Protein AF-V5GU98-F1 (afdb_monomer)

Structure (mmCIF, N/CA/C/O backbone):
data_AF-V5GU98-F1
#
_entry.id   AF-V5GU98-F1
#
loop_
_atom_site.group_PDB
_atom_site.id
_atom_site.type_symbol
_atom_site.label_atom_id
_atom_site.label_alt_id
_atom_site.label_comp_id
_atom_site.label_asym_id
_atom_site.label_entity_id
_atom_site.label_seq_id
_atom_site.pdbx_PDB_ins_code
_atom_site.Cartn_x
_atom_site.Cartn_y
_atom_site.Cartn_z
_atom_site.occupancy
_atom_site.B_iso_or_equiv
_atom_site.auth_seq_id
_atom_site.auth_comp_id
_atom_site.auth_asym_id
_atom_site.auth_atom_id
_atom_site.pdbx_PDB_model_num
ATOM 1 N N . GLU A 1 1 ? -1.724 4.888 19.152 1.00 61.56 1 GLU A N 1
ATOM 2 C CA . GLU A 1 1 ? -2.043 4.714 17.714 1.00 61.56 1 GLU A CA 1
ATOM 3 C C . GLU A 1 1 ? -1.779 5.980 16.894 1.00 61.56 1 GLU A C 1
ATOM 5 O O . GLU A 1 1 ? -0.982 5.923 15.969 1.00 61.56 1 GLU A O 1
ATOM 10 N N . LYS A 1 2 ? -2.363 7.137 17.252 1.00 77.00 2 LYS A N 1
ATOM 11 C CA . LYS A 1 2 ? -2.235 8.386 16.469 1.00 77.00 2 LYS A CA 1
ATOM 12 C C . LYS A 1 2 ? -0.794 8.886 16.265 1.00 77.00 2 LYS A C 1
ATOM 14 O O . LYS A 1 2 ? -0.472 9.337 15.174 1.00 77.00 2 LYS A O 1
ATOM 19 N N . GLU A 1 3 ? 0.075 8.767 17.268 1.00 82.31 3 GLU A N 1
ATOM 20 C CA . GLU A 1 3 ? 1.475 9.223 17.172 1.00 82.31 3 GLU A CA 1
ATOM 21 C C . GLU A 1 3 ? 2.311 8.402 16.181 1.00 82.31 3 GLU A C 1
ATOM 23 O O . GLU A 1 3 ? 3.110 8.960 15.433 1.00 82.31 3 GLU A O 1
ATOM 28 N N . ALA A 1 4 ? 2.093 7.084 16.121 1.00 83.38 4 ALA A N 1
ATOM 29 C CA . ALA A 1 4 ? 2.795 6.214 15.180 1.00 83.38 4 ALA A CA 1
ATOM 30 C C . ALA A 1 4 ? 2.391 6.521 13.731 1.00 83.38 4 ALA A C 1
ATOM 32 O O . ALA A 1 4 ? 3.256 6.626 12.866 1.00 83.38 4 ALA A O 1
ATOM 33 N N . LEU A 1 5 ? 1.092 6.734 13.481 1.00 85.62 5 LEU A N 1
ATOM 34 C CA . LEU A 1 5 ? 0.588 7.150 12.166 1.00 85.62 5 LEU A CA 1
ATOM 35 C C . LEU A 1 5 ? 1.208 8.488 11.735 1.00 85.62 5 LEU A C 1
ATOM 37 O O . LEU A 1 5 ? 1.728 8.589 10.629 1.00 85.62 5 LEU A O 1
ATOM 41 N N . ALA A 1 6 ? 1.240 9.478 12.635 1.00 87.12 6 ALA A N 1
ATOM 42 C CA . ALA A 1 6 ? 1.856 10.776 12.360 1.00 87.12 6 ALA A CA 1
ATOM 43 C C . ALA A 1 6 ? 3.363 10.659 12.060 1.00 87.12 6 ALA A C 1
ATOM 45 O O . ALA A 1 6 ? 3.887 11.370 11.202 1.00 87.12 6 ALA A O 1
ATOM 46 N N . CYS A 1 7 ? 4.064 9.740 12.732 1.00 89.38 7 CYS A N 1
ATOM 47 C CA . CYS A 1 7 ? 5.473 9.464 12.462 1.00 89.38 7 CYS A CA 1
ATOM 48 C C . CYS A 1 7 ? 5.681 8.882 11.055 1.00 89.38 7 CYS A C 1
ATOM 50 O O . CYS A 1 7 ? 6.553 9.355 10.325 1.00 89.38 7 CYS A O 1
ATOM 52 N N . PHE A 1 8 ? 4.849 7.921 10.635 1.00 89.19 8 PHE A N 1
ATOM 53 C CA . PHE A 1 8 ? 4.898 7.378 9.274 1.00 89.19 8 PHE A CA 1
ATOM 54 C C . PHE A 1 8 ? 4.599 8.442 8.215 1.00 89.19 8 PHE A C 1
ATOM 56 O O . PHE A 1 8 ? 5.346 8.558 7.245 1.00 89.19 8 PHE A O 1
ATOM 63 N N . GLU A 1 9 ? 3.558 9.253 8.411 1.00 88.06 9 GLU A N 1
ATOM 64 C CA . GLU A 1 9 ? 3.185 10.331 7.484 1.00 88.06 9 GLU A CA 1
ATOM 65 C C . GLU A 1 9 ? 4.306 11.369 7.332 1.00 88.06 9 GLU A C 1
ATOM 67 O O . GLU A 1 9 ? 4.651 11.768 6.214 1.00 88.06 9 GLU A O 1
ATOM 72 N N . LYS A 1 10 ? 4.940 11.755 8.446 1.00 88.69 10 LYS A N 1
ATOM 73 C CA . LYS A 1 10 ? 6.105 12.646 8.434 1.00 88.69 10 LYS A CA 1
ATOM 74 C C . LYS A 1 10 ? 7.303 11.998 7.739 1.00 88.69 10 LYS A C 1
ATOM 76 O O . LYS A 1 10 ? 7.964 12.654 6.938 1.00 88.69 10 LYS A O 1
ATOM 81 N N . GLY A 1 11 ? 7.559 10.719 8.013 1.00 86.19 11 GLY A N 1
ATOM 82 C CA . GLY A 1 11 ? 8.641 9.951 7.399 1.00 86.19 11 GLY A CA 1
ATOM 83 C C . GLY A 1 11 ? 8.502 9.881 5.880 1.00 86.19 11 GLY A C 1
ATOM 84 O O . GLY A 1 11 ? 9.425 10.263 5.166 1.00 86.19 11 GLY A O 1
ATOM 85 N N . ILE A 1 12 ? 7.325 9.496 5.383 1.00 85.81 12 ILE A N 1
ATOM 86 C CA . ILE A 1 12 ? 7.022 9.427 3.945 1.00 85.81 12 ILE A CA 1
ATOM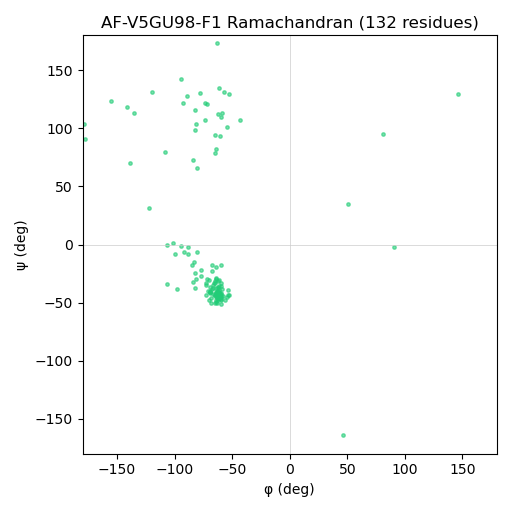 87 C C . ILE A 1 12 ? 7.191 10.798 3.284 1.00 85.81 12 ILE A C 1
ATOM 89 O O . ILE A 1 12 ? 7.803 10.894 2.223 1.00 85.81 12 ILE A O 1
ATOM 93 N N . SER A 1 13 ? 6.719 11.863 3.937 1.00 84.00 13 SER A N 1
ATOM 94 C CA . SER A 1 13 ? 6.863 13.229 3.419 1.00 84.00 13 SER A CA 1
ATOM 95 C C . SER A 1 13 ? 8.326 13.684 3.356 1.00 84.00 13 SER A C 1
ATOM 97 O O . SER A 1 13 ? 8.697 14.424 2.451 1.00 84.00 13 SER A O 1
ATOM 99 N N . SER A 1 14 ? 9.168 13.233 4.293 1.00 84.00 14 SER A N 1
ATOM 100 C CA . SER A 1 14 ? 10.581 13.630 4.379 1.00 84.00 14 SER A CA 1
ATOM 101 C C . SER A 1 14 ? 11.507 12.959 3.362 1.00 84.00 14 SER A C 1
ATOM 103 O O . SER A 1 14 ? 12.571 13.498 3.077 1.00 84.00 14 SER A O 1
ATOM 105 N N . ILE A 1 15 ? 11.113 11.806 2.813 1.00 78.81 15 ILE A N 1
ATOM 106 C CA . ILE A 1 15 ? 11.921 11.040 1.847 1.00 78.81 15 ILE A CA 1
ATOM 107 C C . ILE A 1 15 ? 11.472 11.235 0.393 1.00 78.81 15 ILE A C 1
ATOM 109 O O . ILE A 1 15 ? 12.044 10.638 -0.517 1.00 78.81 15 ILE A O 1
ATOM 113 N N . SER A 1 16 ? 10.459 12.072 0.157 1.00 68.38 16 SER A N 1
ATOM 114 C CA . SER A 1 16 ? 10.042 12.458 -1.192 1.00 68.38 16 SER A CA 1
ATOM 115 C C . SER A 1 16 ? 11.190 13.177 -1.921 1.00 68.38 16 SER A C 1
ATOM 117 O O . SER A 1 16 ? 11.833 14.042 -1.321 1.00 68.38 16 SER A O 1
ATOM 119 N N . PRO A 1 17 ? 11.482 12.849 -3.196 1.00 64.12 17 PRO A N 1
ATOM 120 C CA . PRO A 1 17 ? 10.697 12.006 -4.110 1.00 64.12 17 PRO A CA 1
ATOM 121 C C . PRO A 1 17 ? 11.061 10.509 -4.112 1.00 64.12 17 PRO A C 1
ATOM 123 O O . PRO A 1 17 ? 10.364 9.717 -4.747 1.00 64.12 17 PRO A O 1
ATOM 126 N N . ALA A 1 18 ? 12.115 10.094 -3.406 1.00 65.62 18 ALA A N 1
ATOM 127 C CA . ALA A 1 18 ? 12.543 8.697 -3.301 1.00 65.62 18 ALA A CA 1
ATOM 128 C C . ALA A 1 18 ? 11.690 7.939 -2.266 1.00 65.62 18 ALA A C 1
ATOM 130 O O . ALA A 1 18 ? 12.158 7.543 -1.196 1.00 65.62 18 ALA A O 1
ATOM 131 N N . HIS A 1 19 ? 10.400 7.772 -2.569 1.00 70.50 19 HIS A N 1
ATOM 132 C CA . HIS A 1 19 ? 9.463 7.066 -1.701 1.00 70.50 19 HIS A CA 1
ATOM 133 C C . HIS A 1 19 ? 9.938 5.621 -1.481 1.00 70.50 19 HIS A C 1
ATOM 135 O O . HIS A 1 19 ? 9.909 4.786 -2.382 1.00 70.50 19 HIS A O 1
ATOM 141 N N . GLY A 1 20 ? 10.386 5.318 -0.263 1.00 80.69 20 GLY A N 1
ATOM 142 C CA . GLY A 1 20 ? 10.922 4.007 0.085 1.00 80.69 20 GLY A CA 1
ATOM 143 C C . GLY A 1 20 ? 9.827 2.947 0.196 1.00 80.69 20 GLY A C 1
ATOM 144 O O . GLY A 1 20 ? 8.935 3.056 1.041 1.00 80.69 20 GLY A O 1
ATOM 145 N N . LEU A 1 21 ? 9.930 1.882 -0.605 1.00 86.12 21 LEU A N 1
ATOM 146 C CA . LEU A 1 21 ? 9.013 0.733 -0.573 1.00 86.12 21 LEU A CA 1
ATOM 147 C C . LEU A 1 21 ? 8.887 0.123 0.824 1.00 86.12 21 LEU A C 1
ATOM 149 O O . LEU A 1 21 ? 7.783 -0.175 1.272 1.00 86.12 21 LEU A O 1
ATOM 153 N N . GLU A 1 22 ? 10.006 -0.040 1.526 1.00 88.00 22 GLU A N 1
ATOM 154 C CA . GLU A 1 22 ? 10.016 -0.653 2.857 1.00 88.00 22 GLU A CA 1
ATOM 155 C C . GLU A 1 22 ? 9.287 0.211 3.897 1.00 88.00 22 GLU A C 1
ATOM 157 O O . GLU A 1 22 ? 8.524 -0.327 4.698 1.00 88.00 22 GLU A O 1
ATOM 162 N N . LEU A 1 23 ? 9.401 1.546 3.828 1.00 89.44 23 LEU A N 1
ATOM 163 C CA . LEU A 1 23 ? 8.657 2.435 4.727 1.00 89.44 23 LEU A CA 1
ATOM 164 C C . LEU A 1 23 ? 7.146 2.330 4.486 1.00 89.44 23 LEU A C 1
ATOM 166 O O . LEU A 1 23 ? 6.371 2.228 5.438 1.00 89.44 23 LEU A O 1
ATOM 170 N N . TRP A 1 24 ? 6.729 2.298 3.219 1.00 91.31 24 TRP A N 1
ATOM 171 C CA . TRP A 1 24 ? 5.328 2.096 2.850 1.00 91.31 24 TRP A CA 1
ATOM 172 C C . TRP A 1 24 ? 4.787 0.743 3.311 1.00 91.31 24 TRP A C 1
ATOM 174 O O . TRP A 1 24 ? 3.665 0.671 3.813 1.00 91.31 24 TRP A O 1
ATOM 184 N N . LEU A 1 25 ? 5.577 -0.325 3.183 1.00 91.38 25 LEU A N 1
ATOM 185 C CA . LEU A 1 25 ? 5.197 -1.652 3.662 1.00 91.38 25 LEU A CA 1
ATOM 186 C C . LEU A 1 25 ? 5.018 -1.673 5.179 1.00 91.38 25 LEU A C 1
ATOM 188 O O . LEU A 1 25 ? 3.997 -2.171 5.646 1.00 91.38 25 LEU A O 1
ATOM 192 N N . SER A 1 26 ? 5.955 -1.096 5.937 1.00 91.25 26 SER A N 1
ATOM 193 C CA . SER A 1 26 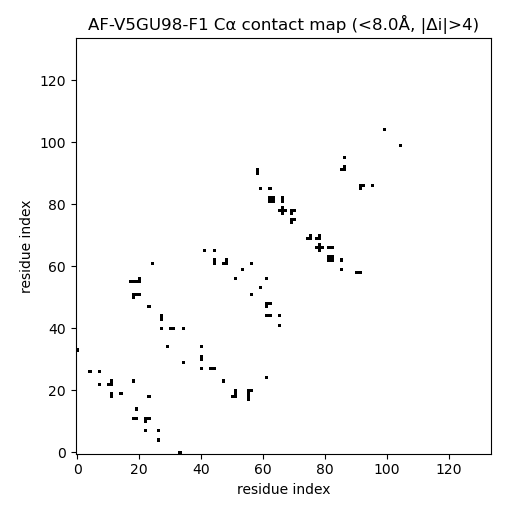? 5.834 -0.989 7.395 1.00 91.25 26 SER A CA 1
ATOM 194 C C . SER A 1 26 ? 4.624 -0.151 7.810 1.00 91.25 26 SER A C 1
ATOM 196 O O . SER A 1 26 ? 3.903 -0.534 8.732 1.00 91.25 26 SER A O 1
ATOM 198 N N . TYR A 1 27 ? 4.357 0.957 7.109 1.00 91.56 27 TYR A N 1
ATOM 199 C CA . TYR A 1 27 ? 3.199 1.798 7.399 1.00 91.56 27 TYR A CA 1
ATOM 200 C C . TYR A 1 27 ? 1.884 1.043 7.169 1.00 91.56 27 TYR A C 1
ATOM 202 O O . TYR A 1 27 ? 1.031 0.971 8.055 1.00 91.56 27 TYR A O 1
ATOM 210 N N . LEU A 1 28 ? 1.738 0.415 6.004 1.00 92.69 28 LEU A N 1
ATOM 211 C CA . LEU A 1 28 ? 0.547 -0.361 5.667 1.00 92.69 28 LEU A CA 1
ATOM 212 C C . LEU A 1 28 ? 0.391 -1.593 6.563 1.00 92.69 28 LEU A C 1
ATOM 214 O O . LEU A 1 28 ? -0.732 -1.975 6.872 1.00 92.69 28 LEU A O 1
ATOM 218 N N . GLU A 1 29 ? 1.482 -2.205 7.029 1.00 92.69 29 GLU A N 1
ATOM 219 C CA . GLU A 1 29 ? 1.423 -3.341 7.956 1.00 92.69 29 GLU A CA 1
ATOM 220 C C . GLU A 1 29 ? 0.931 -2.896 9.331 1.00 92.69 29 GLU A C 1
ATOM 222 O O . GLU A 1 29 ? 0.090 -3.567 9.936 1.00 92.69 29 GLU A O 1
ATOM 227 N N . TYR A 1 30 ? 1.401 -1.736 9.795 1.00 91.50 30 TYR A N 1
ATOM 228 C CA . TYR A 1 30 ? 0.899 -1.116 11.012 1.00 91.50 30 TYR A CA 1
ATOM 229 C C . TYR A 1 30 ? -0.599 -0.813 10.901 1.00 91.50 30 TYR A C 1
ATOM 231 O O . TYR A 1 30 ? -1.361 -1.184 11.794 1.00 91.50 30 TYR A O 1
ATOM 239 N N . VAL A 1 31 ? -1.034 -0.195 9.800 1.00 91.31 31 VAL A N 1
ATOM 240 C CA . VAL A 1 31 ? -2.447 0.141 9.567 1.00 91.31 31 VAL A CA 1
ATOM 241 C C . VAL A 1 31 ? -3.299 -1.121 9.470 1.00 91.31 31 VAL A C 1
ATOM 243 O O . VAL A 1 31 ? -4.292 -1.220 10.176 1.00 91.31 31 VAL A O 1
ATOM 246 N N . HIS A 1 32 ? -2.887 -2.121 8.692 1.00 90.31 32 HIS A N 1
ATOM 247 C CA . HIS A 1 32 ? -3.631 -3.374 8.526 1.00 90.31 32 HIS A CA 1
ATOM 248 C C . HIS A 1 32 ? -3.828 -4.141 9.846 1.00 90.31 32 HIS A C 1
ATOM 250 O O . HIS A 1 32 ? -4.829 -4.831 10.026 1.00 90.31 32 HIS A O 1
ATOM 256 N N . ARG A 1 33 ? -2.865 -4.054 10.775 1.00 89.88 33 ARG A N 1
ATOM 257 C CA . ARG A 1 33 ? -2.943 -4.730 12.081 1.00 89.88 33 ARG A CA 1
ATOM 258 C C . ARG A 1 33 ? -3.760 -3.966 13.116 1.00 89.88 33 ARG A C 1
ATOM 260 O O . ARG A 1 33 ? -4.417 -4.600 13.938 1.00 89.88 33 ARG A O 1
ATOM 267 N N . ASN A 1 34 ? -3.668 -2.638 13.117 1.00 87.75 34 ASN A N 1
ATOM 268 C CA . ASN A 1 34 ? -4.181 -1.813 14.212 1.00 87.75 34 ASN A CA 1
ATOM 269 C C . ASN A 1 34 ? -5.463 -1.057 13.843 1.00 87.75 34 ASN A C 1
ATOM 271 O O . ASN A 1 34 ? -6.353 -0.922 14.680 1.00 87.75 34 ASN A O 1
ATOM 275 N N . CYS A 1 35 ? -5.606 -0.625 12.590 1.00 83.75 35 CYS A N 1
ATOM 276 C CA . CYS A 1 35 ? -6.791 0.080 12.124 1.00 83.75 35 CYS A CA 1
ATOM 277 C C . CYS A 1 35 ? -7.835 -0.920 11.607 1.00 83.75 35 CYS A C 1
ATOM 279 O O . CYS A 1 35 ? -7.565 -1.732 10.728 1.00 83.75 35 CYS A O 1
ATOM 281 N N . LYS A 1 36 ? -9.069 -0.824 12.113 1.00 83.06 36 LYS A N 1
ATOM 282 C CA . LYS A 1 36 ? -10.217 -1.610 11.615 1.00 83.06 36 LYS A CA 1
ATOM 283 C C . LYS A 1 36 ? -10.963 -0.934 10.459 1.00 83.06 36 LYS A C 1
ATOM 285 O O . LYS A 1 36 ? -11.939 -1.481 9.953 1.00 83.06 36 LYS A O 1
ATOM 290 N N . ASP A 1 37 ? -10.528 0.261 10.072 1.00 88.44 37 ASP A N 1
ATOM 291 C CA . ASP A 1 37 ? -11.133 1.043 8.999 1.00 88.44 37 ASP A CA 1
ATOM 292 C C . ASP A 1 37 ? -10.610 0.574 7.635 1.00 88.44 37 ASP A C 1
ATOM 294 O O . ASP A 1 37 ? -9.524 0.948 7.183 1.00 88.44 37 ASP A O 1
ATOM 298 N N . VAL A 1 38 ? -11.420 -0.269 6.998 1.00 88.25 38 VAL A N 1
ATOM 299 C CA . VAL A 1 38 ? -11.163 -0.866 5.684 1.00 88.25 38 VAL A CA 1
ATOM 300 C C . VAL A 1 38 ? -11.036 0.204 4.598 1.00 88.25 38 VAL A C 1
ATOM 302 O O . VAL A 1 38 ? -10.148 0.109 3.752 1.00 88.25 38 VAL A O 1
ATOM 305 N N . GLU A 1 39 ? -11.878 1.241 4.629 1.00 88.69 39 GLU A N 1
ATOM 306 C CA . GLU A 1 39 ? -11.862 2.289 3.606 1.00 88.69 39 GLU A CA 1
ATOM 307 C C . GLU A 1 39 ? -10.597 3.137 3.698 1.00 88.69 39 GLU A C 1
ATOM 309 O O . GLU A 1 39 ? -9.993 3.485 2.679 1.00 88.69 39 GLU A O 1
ATOM 314 N N . LYS A 1 40 ? -10.173 3.463 4.923 1.00 88.88 40 LYS A N 1
ATOM 315 C CA . LYS A 1 40 ? -8.925 4.193 5.151 1.00 88.88 40 LYS A CA 1
ATOM 316 C C . LYS A 1 40 ? -7.715 3.391 4.675 1.00 88.88 40 LYS A C 1
ATOM 318 O O . LYS A 1 40 ? -6.818 3.954 4.048 1.00 88.88 40 LYS A O 1
ATOM 323 N N . GLU A 1 41 ? -7.699 2.089 4.936 1.00 90.31 41 GLU A N 1
ATOM 324 C CA . GLU A 1 41 ? -6.636 1.195 4.480 1.00 90.31 41 GLU A CA 1
ATOM 325 C C . GLU A 1 41 ? -6.570 1.123 2.946 1.00 90.31 41 GLU A C 1
ATOM 327 O O . GLU A 1 41 ? -5.492 1.260 2.367 1.00 90.31 41 GLU A O 1
ATOM 332 N N . ASP A 1 42 ? -7.711 0.986 2.266 1.00 90.69 42 ASP A N 1
ATOM 333 C CA . ASP A 1 42 ? -7.756 0.923 0.800 1.00 90.69 42 ASP A CA 1
ATOM 334 C C . ASP A 1 42 ? -7.330 2.246 0.137 1.00 90.69 42 ASP A C 1
ATOM 336 O O . ASP A 1 42 ? -6.647 2.242 -0.898 1.00 90.69 42 ASP A O 1
ATOM 340 N N . LYS A 1 43 ? -7.657 3.389 0.755 1.00 91.81 43 LYS A N 1
ATOM 341 C CA . LYS A 1 43 ? -7.153 4.707 0.331 1.00 91.81 43 LYS A CA 1
ATOM 342 C C . LYS A 1 43 ? -5.634 4.797 0.469 1.00 91.81 43 LYS A C 1
ATOM 344 O O . LYS A 1 43 ? -4.972 5.244 -0.467 1.00 91.81 43 LYS A O 1
ATOM 349 N N . LEU A 1 44 ? -5.077 4.323 1.583 1.00 91.94 44 LEU A N 1
ATOM 350 C CA . LEU A 1 44 ? -3.629 4.304 1.806 1.00 91.94 44 LEU A CA 1
ATOM 351 C C . LEU A 1 44 ? -2.898 3.398 0.810 1.00 91.94 44 LEU A C 1
ATOM 353 O O . LEU A 1 44 ? -1.863 3.795 0.279 1.00 91.94 44 LEU A O 1
ATOM 357 N N . PHE A 1 45 ? -3.446 2.222 0.490 1.00 92.19 45 PHE A N 1
ATOM 358 C CA . PHE A 1 45 ? -2.890 1.369 -0.567 1.00 92.19 45 PHE A CA 1
ATOM 359 C C . PHE A 1 45 ? -2.881 2.075 -1.921 1.00 92.19 45 PHE A C 1
ATOM 361 O O . PHE A 1 45 ? -1.880 2.028 -2.637 1.00 92.19 45 PHE A O 1
ATOM 368 N N . SER A 1 46 ? -3.979 2.751 -2.262 1.00 90.38 46 SER A N 1
ATOM 369 C CA . SER A 1 46 ? -4.089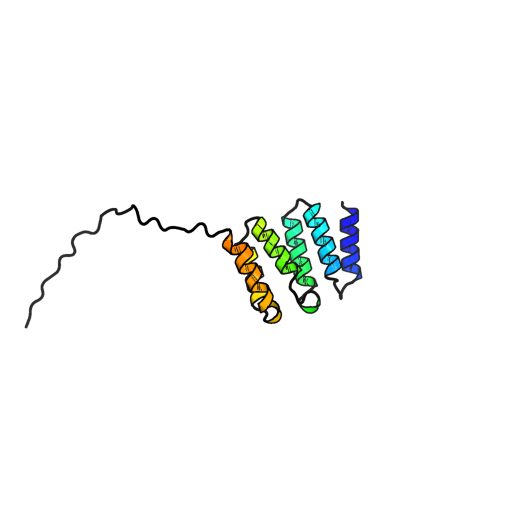 3.497 -3.518 1.00 90.38 46 SER A CA 1
ATOM 370 C C . SER A 1 46 ? -3.052 4.621 -3.595 1.00 90.38 46 SER A C 1
ATOM 372 O O . SER A 1 46 ? -2.387 4.767 -4.620 1.00 90.38 46 SER A O 1
ATOM 374 N N . GLN A 1 47 ? -2.855 5.353 -2.495 1.00 90.56 47 GLN A N 1
ATOM 375 C CA . GLN A 1 47 ? -1.834 6.393 -2.381 1.00 90.56 47 GLN A CA 1
ATOM 376 C C . GLN A 1 47 ? -0.416 5.825 -2.532 1.00 90.56 47 GLN A C 1
ATOM 378 O O . GLN A 1 47 ? 0.371 6.353 -3.315 1.00 90.56 47 GLN A O 1
ATOM 383 N N . ALA A 1 48 ? -0.094 4.734 -1.833 1.00 90.00 48 ALA A N 1
ATOM 384 C CA . ALA A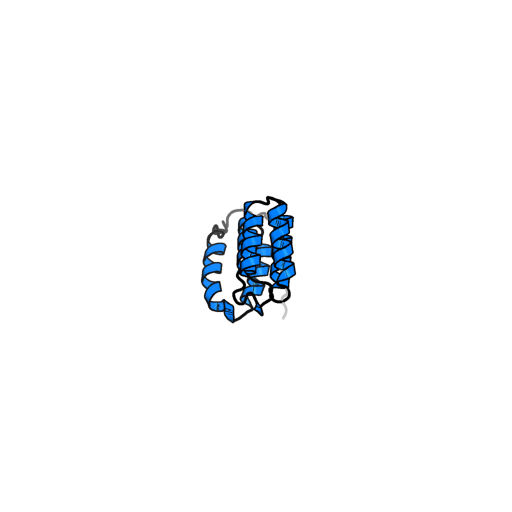 1 48 ? 1.229 4.114 -1.891 1.00 90.00 48 ALA A CA 1
ATOM 385 C C . ALA A 1 48 ? 1.571 3.643 -3.313 1.00 90.00 48 ALA A C 1
ATOM 387 O O . ALA A 1 48 ? 2.649 3.926 -3.831 1.00 90.00 48 ALA A O 1
ATOM 388 N N . ILE A 1 49 ? 0.626 2.967 -3.975 1.00 88.31 49 ILE A N 1
ATOM 389 C CA . ILE A 1 49 ? 0.802 2.469 -5.346 1.00 88.31 49 ILE A CA 1
ATOM 390 C C . ILE A 1 49 ? 1.018 3.625 -6.331 1.00 88.31 49 ILE A C 1
ATOM 392 O O . ILE A 1 49 ? 1.813 3.484 -7.259 1.00 88.31 49 ILE A O 1
ATOM 396 N N . GLN A 1 50 ? 0.335 4.756 -6.136 1.00 86.69 50 GLN A N 1
ATOM 397 C CA . GLN A 1 50 ? 0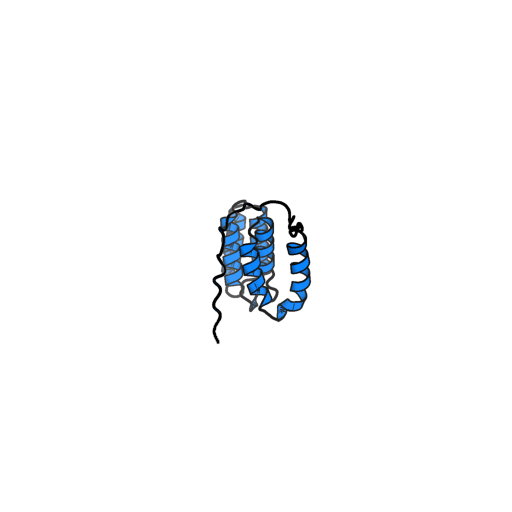.509 5.935 -6.980 1.00 86.69 50 GLN A CA 1
ATOM 398 C C . GLN A 1 50 ? 1.879 6.602 -6.781 1.00 86.69 50 GLN A C 1
ATOM 400 O O . GLN A 1 50 ? 2.442 7.088 -7.750 1.00 86.69 50 GLN A O 1
ATOM 405 N N . GLN A 1 51 ? 2.414 6.624 -5.557 1.00 85.75 51 GLN A N 1
ATOM 406 C CA . GLN A 1 51 ? 3.668 7.327 -5.248 1.00 85.75 51 GLN A CA 1
ATOM 407 C C . GLN A 1 51 ? 4.942 6.528 -5.548 1.00 85.75 51 GLN A C 1
ATOM 409 O O . GLN A 1 51 ? 5.968 7.121 -5.864 1.00 85.75 51 GLN A O 1
ATOM 414 N N . LEU A 1 52 ? 4.914 5.200 -5.407 1.00 82.69 52 LEU A N 1
ATOM 415 C CA . LEU A 1 52 ? 6.098 4.364 -5.642 1.00 82.69 52 LEU A CA 1
ATOM 416 C C . LEU A 1 52 ? 6.380 4.144 -7.132 1.00 82.69 52 LEU A C 1
ATOM 418 O O . LEU A 1 52 ? 7.536 3.950 -7.510 1.00 82.69 52 LEU A O 1
ATOM 422 N N . GLU A 1 53 ? 5.337 4.200 -7.964 1.00 77.00 53 GLU A N 1
ATOM 423 C CA . GLU A 1 53 ? 5.400 3.893 -9.395 1.00 77.00 53 GLU A CA 1
ATOM 424 C C . GLU A 1 53 ? 6.170 2.579 -9.679 1.00 77.00 53 GLU A C 1
ATOM 426 O O . GLU A 1 53 ? 6.331 1.722 -8.807 1.00 77.00 53 GLU A O 1
ATOM 431 N N . PHE A 1 54 ? 6.588 2.345 -10.925 1.00 72.69 54 PHE A N 1
ATOM 432 C CA . PHE A 1 54 ? 7.349 1.137 -11.265 1.00 72.69 54 PHE A CA 1
ATOM 433 C C . PHE A 1 54 ? 8.792 1.184 -10.740 1.00 72.69 54 PHE A C 1
ATOM 435 O O . PHE A 1 54 ? 9.343 0.144 -10.383 1.00 72.69 54 PHE A O 1
ATOM 442 N N . GLU A 1 55 ? 9.394 2.373 -10.685 1.00 74.56 55 GLU A N 1
ATOM 443 C CA . GLU A 1 55 ? 10.810 2.552 -10.347 1.00 74.56 55 GLU A CA 1
ATOM 444 C C . GLU A 1 55 ? 11.131 2.103 -8.918 1.00 74.56 55 GLU A C 1
ATOM 446 O O . GLU A 1 55 ? 12.164 1.472 -8.695 1.00 74.56 55 GLU A O 1
ATOM 451 N N . ASN A 1 56 ? 10.220 2.335 -7.967 1.00 78.50 56 ASN A N 1
ATOM 452 C CA . ASN A 1 5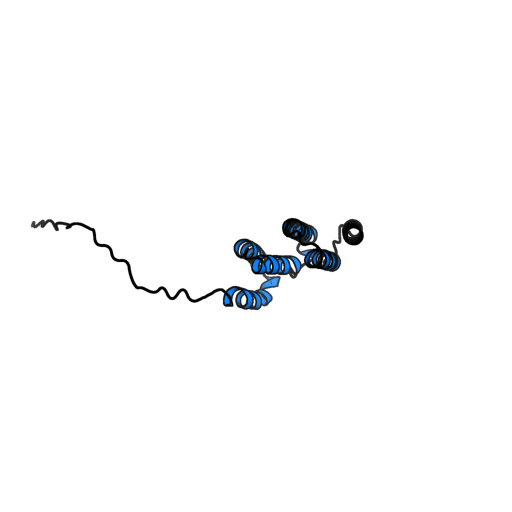6 ? 10.441 1.987 -6.562 1.00 78.50 56 ASN A CA 1
ATOM 453 C C . ASN A 1 56 ? 9.759 0.670 -6.135 1.00 78.50 56 ASN A C 1
ATOM 455 O O . ASN A 1 56 ? 10.027 0.171 -5.043 1.00 78.50 56 ASN A O 1
ATOM 459 N N . ASP A 1 57 ? 8.915 0.063 -6.980 1.00 82.00 57 ASP A N 1
ATOM 460 C CA . ASP A 1 57 ? 8.352 -1.282 -6.765 1.00 82.00 57 ASP A CA 1
ATOM 461 C C . ASP A 1 57 ? 8.322 -2.114 -8.065 1.00 82.00 57 ASP A C 1
ATOM 463 O O . ASP A 1 57 ? 7.249 -2.457 -8.580 1.00 82.00 57 ASP A O 1
ATOM 467 N N . PRO A 1 58 ? 9.491 -2.536 -8.587 1.00 78.19 58 PRO A N 1
ATOM 468 C CA . PRO A 1 58 ? 9.573 -3.277 -9.850 1.00 78.19 58 PRO A CA 1
ATOM 469 C C . PRO A 1 58 ? 8.875 -4.644 -9.792 1.00 78.19 58 PRO A C 1
ATOM 471 O O . PRO A 1 58 ? 8.530 -5.241 -10.814 1.00 78.19 58 PRO A O 1
ATOM 474 N N . SER A 1 59 ? 8.657 -5.160 -8.580 1.00 81.00 59 SER A N 1
ATOM 475 C CA . SER A 1 59 ? 8.003 -6.443 -8.341 1.00 81.00 59 SER A CA 1
ATOM 476 C C . SER A 1 59 ? 6.496 -6.318 -8.088 1.00 81.00 59 SER A C 1
ATOM 478 O O . SER A 1 59 ? 5.837 -7.338 -7.853 1.00 81.00 59 SER A O 1
ATOM 480 N N . TYR A 1 60 ? 5.943 -5.102 -8.085 1.00 85.19 60 TYR A N 1
ATOM 481 C CA . TYR A 1 60 ? 4.556 -4.819 -7.710 1.00 85.19 60 TYR A CA 1
ATOM 482 C C . TYR A 1 60 ? 4.160 -5.445 -6.357 1.00 85.19 60 TYR A C 1
ATOM 484 O O . TYR A 1 60 ? 3.046 -5.954 -6.201 1.00 85.19 60 TYR A O 1
ATOM 492 N N . LYS A 1 61 ? 5.078 -5.511 -5.384 1.00 87.19 61 LYS A N 1
ATOM 493 C CA . LYS A 1 61 ? 4.874 -6.107 -4.051 1.00 87.19 61 LYS A CA 1
ATOM 494 C C . LYS A 1 61 ? 3.641 -5.515 -3.367 1.00 87.19 61 LYS A C 1
ATOM 496 O O . LYS A 1 61 ? 2.824 -6.283 -2.853 1.00 87.19 61 LYS A O 1
ATOM 501 N N . LEU A 1 62 ? 3.449 -4.196 -3.442 1.00 89.88 62 LEU A N 1
ATOM 502 C CA . LEU A 1 62 ? 2.301 -3.522 -2.828 1.00 89.88 62 LEU A CA 1
ATOM 503 C C . LEU A 1 62 ? 0.986 -3.836 -3.530 1.00 89.88 62 LEU A C 1
ATOM 505 O O . LEU A 1 62 ? 0.024 -4.245 -2.883 1.00 89.88 62 LEU A O 1
ATOM 509 N N . SER A 1 63 ? 0.957 -3.743 -4.860 1.00 89.19 63 SER A N 1
ATOM 510 C CA . SER A 1 63 ? -0.243 -4.073 -5.640 1.00 89.19 63 SER A CA 1
ATOM 511 C C . SER A 1 63 ? -0.656 -5.541 -5.452 1.00 89.19 63 SER A C 1
ATOM 513 O O . SER A 1 63 ? -1.839 -5.855 -5.314 1.00 89.19 63 SER A O 1
ATOM 515 N N . ARG A 1 64 ? 0.317 -6.462 -5.382 1.00 88.88 64 ARG A N 1
ATOM 516 C CA . ARG A 1 64 ? 0.066 -7.883 -5.088 1.00 88.88 64 ARG A CA 1
ATOM 517 C C . ARG A 1 64 ? -0.516 -8.078 -3.695 1.00 88.88 64 ARG A C 1
ATOM 519 O O . ARG A 1 64 ? -1.398 -8.920 -3.516 1.00 88.88 64 ARG A O 1
ATOM 526 N N . TRP A 1 65 ? -0.012 -7.345 -2.709 1.00 90.88 65 TRP A N 1
ATOM 527 C CA . TRP A 1 65 ? -0.508 -7.437 -1.345 1.00 90.88 65 TRP A CA 1
ATOM 528 C C . TRP A 1 65 ? -1.928 -6.878 -1.215 1.00 90.88 65 TRP A C 1
ATOM 530 O O . TRP A 1 65 ? -2.793 -7.581 -0.691 1.00 90.88 65 TRP A O 1
ATOM 540 N N . HIS A 1 66 ? -2.202 -5.709 -1.799 1.00 91.50 66 HIS A N 1
ATOM 541 C CA . HIS A 1 66 ? -3.541 -5.113 -1.819 1.00 91.50 66 HIS A CA 1
ATOM 542 C C . HIS A 1 66 ? -4.571 -6.059 -2.440 1.00 91.50 66 HIS A C 1
ATOM 544 O O . HIS A 1 66 ? -5.596 -6.369 -1.837 1.00 91.50 66 HIS A O 1
ATOM 550 N N . ALA A 1 67 ? -4.248 -6.645 -3.595 1.00 89.31 67 ALA A N 1
ATOM 551 C CA . ALA A 1 67 ? -5.131 -7.603 -4.251 1.00 89.31 67 ALA A CA 1
ATOM 552 C C . ALA A 1 67 ? -5.384 -8.875 -3.416 1.00 89.31 67 ALA A C 1
ATOM 554 O O . ALA A 1 67 ? -6.462 -9.462 -3.498 1.00 89.31 67 ALA A O 1
ATOM 555 N N . ARG A 1 68 ? -4.415 -9.320 -2.601 1.00 88.94 68 ARG A N 1
ATOM 556 C CA . ARG A 1 68 ? -4.609 -10.446 -1.666 1.00 88.94 68 ARG A CA 1
ATOM 557 C C . ARG A 1 68 ? -5.555 -10.084 -0.531 1.00 88.94 68 ARG A C 1
ATOM 559 O O . ARG A 1 68 ? -6.345 -10.932 -0.129 1.00 88.94 68 ARG A O 1
ATOM 566 N N . ILE A 1 69 ? -5.449 -8.867 -0.008 1.00 89.88 69 ILE A N 1
ATOM 567 C CA . ILE A 1 69 ? -6.343 -8.364 1.035 1.00 89.88 69 ILE A CA 1
ATOM 568 C C . ILE A 1 69 ? -7.772 -8.268 0.488 1.00 89.88 69 ILE A C 1
ATOM 570 O O . ILE A 1 69 ? -8.680 -8.841 1.085 1.00 89.88 69 ILE A O 1
ATOM 574 N N . LEU A 1 70 ? -7.960 -7.658 -0.686 1.00 89.25 70 LEU A N 1
ATOM 575 C CA . LEU A 1 70 ? -9.267 -7.548 -1.343 1.00 89.25 70 LEU A CA 1
ATOM 576 C C . LEU A 1 70 ? -9.906 -8.918 -1.600 1.00 89.25 70 LEU A C 1
ATOM 578 O O . LEU A 1 70 ? -11.070 -9.127 -1.269 1.00 89.25 70 LEU A O 1
ATOM 582 N N . ALA A 1 71 ? -9.131 -9.888 -2.099 1.00 88.25 71 ALA A N 1
ATOM 583 C CA . ALA A 1 71 ? -9.620 -11.251 -2.300 1.00 88.25 71 ALA A CA 1
ATOM 584 C C . ALA A 1 71 ? -10.058 -11.914 -0.983 1.00 88.25 71 ALA A C 1
ATOM 586 O O . ALA A 1 71 ? -11.111 -12.541 -0.940 1.00 88.25 71 ALA A O 1
ATOM 587 N N . LYS A 1 72 ? -9.297 -11.739 0.109 1.00 87.88 72 LYS A N 1
ATOM 588 C CA . LYS A 1 72 ? -9.682 -12.243 1.441 1.00 87.88 72 LYS A CA 1
ATOM 589 C C . LYS A 1 72 ? -10.952 -11.584 1.988 1.00 87.88 72 LYS A C 1
ATOM 591 O O . LYS A 1 72 ? -11.662 -12.218 2.758 1.00 87.88 72 LYS A O 1
ATOM 596 N N . ARG A 1 73 ? -11.224 -10.334 1.606 1.00 88.06 73 ARG A N 1
ATOM 597 C CA . ARG A 1 73 ? -12.451 -9.597 1.953 1.00 88.06 73 ARG A CA 1
ATOM 598 C C . ARG A 1 73 ? -13.650 -9.967 1.065 1.00 88.06 73 ARG A C 1
ATOM 600 O O . ARG A 1 73 ? -14.751 -9.503 1.329 1.00 88.06 73 ARG A O 1
ATOM 607 N N . GLY A 1 74 ? -13.451 -10.784 0.027 1.00 86.69 74 GLY A N 1
ATOM 608 C CA . GLY A 1 74 ? -14.490 -11.169 -0.934 1.00 86.69 74 GLY A CA 1
ATOM 609 C C . GLY A 1 74 ? -14.609 -10.252 -2.158 1.00 86.69 74 GLY A C 1
ATOM 610 O O . GLY A 1 74 ? -15.377 -10.559 -3.069 1.00 86.69 74 GLY A O 1
ATOM 611 N N . ASP A 1 75 ? -13.821 -9.173 -2.259 1.00 87.50 75 ASP A N 1
ATOM 612 C CA . ASP A 1 75 ? -13.786 -8.321 -3.457 1.00 87.50 75 ASP A CA 1
ATOM 613 C C . ASP A 1 75 ? -12.833 -8.884 -4.522 1.00 87.50 75 ASP A C 1
ATOM 615 O O . ASP A 1 75 ? -11.731 -8.398 -4.807 1.00 87.50 75 ASP A O 1
ATOM 619 N N . ILE A 1 76 ? -13.294 -9.965 -5.140 1.00 88.38 76 ILE A N 1
ATOM 620 C CA . ILE A 1 76 ? -12.556 -10.688 -6.175 1.00 88.38 76 ILE A CA 1
ATOM 621 C C . ILE A 1 76 ? -12.499 -9.883 -7.477 1.00 88.38 76 ILE A C 1
ATOM 623 O O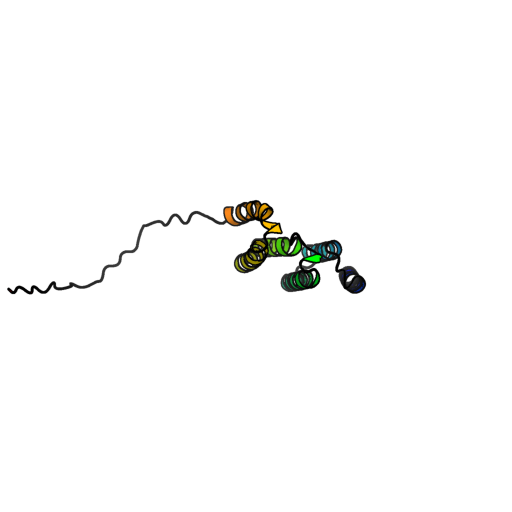 . ILE A 1 76 ? -11.540 -10.007 -8.246 1.00 88.38 76 ILE A O 1
ATOM 627 N N . SER A 1 77 ? -13.510 -9.053 -7.743 1.00 88.69 77 SER A N 1
ATOM 628 C CA . SER A 1 77 ? -13.581 -8.244 -8.962 1.00 88.69 77 SER A CA 1
ATOM 629 C C . SER A 1 77 ? -12.449 -7.221 -8.991 1.00 88.69 77 SER A C 1
ATOM 631 O O . SER A 1 77 ? -11.678 -7.170 -9.957 1.00 88.69 77 SER A O 1
ATOM 633 N N . THR A 1 78 ? -12.278 -6.464 -7.906 1.00 88.19 78 THR A N 1
ATOM 634 C CA . THR A 1 78 ? -11.218 -5.457 -7.798 1.00 88.19 78 THR A CA 1
ATOM 635 C C . THR A 1 78 ? -9.844 -6.108 -7.702 1.00 88.19 78 THR A C 1
ATOM 637 O O . THR A 1 78 ? -8.929 -5.706 -8.427 1.00 88.19 78 THR A O 1
ATOM 640 N N . ALA A 1 79 ? -9.709 -7.193 -6.931 1.00 87.62 79 ALA A N 1
ATOM 641 C CA . ALA A 1 79 ? -8.474 -7.974 -6.891 1.00 87.62 79 ALA A CA 1
ATOM 642 C C . ALA A 1 79 ? -8.049 -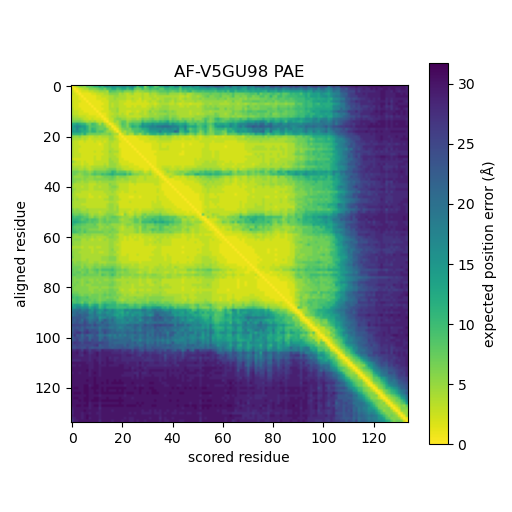8.428 -8.300 1.00 87.62 79 ALA A C 1
ATOM 644 O O . ALA A 1 79 ? -6.894 -8.252 -8.698 1.00 87.62 79 ALA A O 1
ATOM 645 N N . ARG A 1 80 ? -8.986 -8.943 -9.108 1.00 86.62 80 ARG A N 1
ATOM 646 C CA . ARG A 1 80 ? -8.720 -9.357 -10.493 1.00 86.62 80 ARG A CA 1
ATOM 647 C C . ARG A 1 80 ? -8.293 -8.186 -11.374 1.00 86.62 80 ARG A C 1
ATOM 649 O O . ARG A 1 80 ? -7.390 -8.361 -12.188 1.00 86.62 80 ARG A O 1
ATOM 656 N N . LYS A 1 81 ? -8.899 -7.004 -11.226 1.00 89.06 81 LYS A N 1
ATOM 657 C CA . LYS A 1 81 ? -8.489 -5.802 -11.976 1.00 89.06 81 LYS A CA 1
ATOM 658 C C . LYS A 1 81 ? -7.035 -5.435 -11.686 1.00 89.06 81 LYS A C 1
ATOM 660 O O . LYS A 1 81 ? -6.286 -5.185 -12.628 1.00 89.06 81 LYS A O 1
ATOM 665 N N . ILE A 1 82 ? -6.626 -5.455 -10.417 1.00 87.25 82 ILE A N 1
ATOM 666 C CA . ILE A 1 82 ? -5.239 -5.175 -10.017 1.00 87.25 82 ILE A CA 1
ATOM 667 C C . ILE A 1 82 ? -4.294 -6.218 -10.620 1.00 87.25 82 ILE A C 1
ATOM 669 O O . ILE A 1 82 ? -3.306 -5.863 -11.257 1.00 87.25 82 ILE A O 1
ATOM 673 N N . TRP A 1 83 ? -4.635 -7.504 -10.531 1.00 84.50 83 TRP A N 1
ATOM 674 C CA . TRP A 1 83 ? -3.827 -8.561 -11.142 1.00 84.50 83 TRP A CA 1
ATOM 675 C C . TRP A 1 83 ? -3.719 -8.445 -12.654 1.00 84.50 83 TRP A C 1
ATOM 677 O O . TRP A 1 83 ? -2.630 -8.597 -13.197 1.00 84.50 83 TRP A O 1
ATOM 687 N N . ASN A 1 84 ? -4.811 -8.116 -13.338 1.00 85.50 84 ASN A N 1
ATOM 688 C CA . ASN A 1 84 ? -4.790 -7.892 -14.778 1.00 85.50 84 ASN A CA 1
ATOM 689 C C . ASN A 1 84 ? -3.872 -6.727 -15.167 1.00 85.50 84 ASN A C 1
ATOM 691 O O . ASN A 1 84 ? -3.293 -6.773 -16.248 1.00 85.50 84 ASN A O 1
ATOM 695 N N . LYS A 1 85 ? -3.714 -5.707 -14.310 1.00 83.81 85 LYS A N 1
ATOM 696 C CA . LYS A 1 85 ? -2.716 -4.649 -14.520 1.00 83.81 85 LYS A CA 1
ATOM 697 C C . LYS A 1 85 ? -1.299 -5.202 -14.363 1.00 83.81 85 LYS A C 1
ATOM 699 O O . LYS A 1 85 ? -0.505 -5.048 -15.279 1.00 83.81 85 LYS A O 1
ATOM 704 N N . ILE A 1 86 ? -1.015 -5.919 -13.273 1.00 83.44 86 ILE A N 1
ATOM 705 C CA . ILE A 1 86 ? 0.316 -6.493 -12.992 1.00 83.44 86 ILE A CA 1
ATOM 706 C C . ILE A 1 86 ? 0.761 -7.462 -14.102 1.00 83.44 86 ILE A C 1
ATOM 708 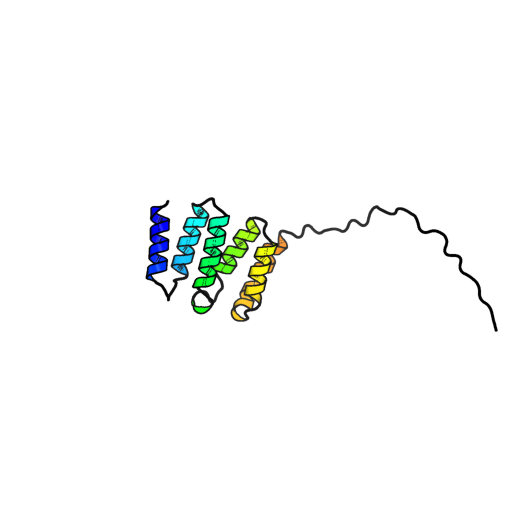O O . ILE A 1 86 ? 1.907 -7.437 -14.538 1.00 83.44 86 ILE A O 1
ATOM 712 N N . VAL A 1 87 ? -0.150 -8.306 -14.597 1.00 79.06 87 VAL A N 1
ATOM 713 C CA . VAL A 1 87 ? 0.144 -9.369 -15.578 1.00 79.06 87 VAL A CA 1
ATOM 714 C C . VAL A 1 87 ? 0.548 -8.829 -16.951 1.00 79.06 87 VAL A C 1
ATOM 716 O O . VAL A 1 87 ? 1.218 -9.528 -17.713 1.00 79.06 87 VAL A O 1
ATOM 719 N N . ARG A 1 88 ? 0.165 -7.591 -17.280 1.00 76.88 88 ARG A N 1
ATOM 720 C CA . ARG A 1 88 ? 0.536 -6.953 -18.551 1.00 76.88 88 ARG A CA 1
ATOM 721 C C . ARG A 1 88 ? 2.032 -6.661 -18.645 1.00 76.88 88 ARG A C 1
ATOM 723 O O . ARG A 1 88 ? 2.531 -6.485 -19.751 1.00 76.88 88 ARG A O 1
ATOM 730 N N . TYR A 1 89 ? 2.745 -6.661 -17.521 1.00 74.19 89 TYR A N 1
ATOM 731 C CA . TYR A 1 89 ? 4.162 -6.341 -17.478 1.00 74.19 89 TYR A CA 1
ATOM 732 C C . TYR A 1 89 ? 5.028 -7.610 -17.602 1.00 74.19 89 TYR A C 1
ATOM 734 O O . TYR A 1 89 ? 4.904 -8.537 -16.794 1.00 74.19 89 TYR A O 1
ATOM 742 N N . PRO A 1 90 ? 5.913 -7.692 -18.614 1.00 64.31 90 PRO A N 1
ATOM 743 C CA . PRO A 1 90 ? 6.682 -8.899 -18.910 1.00 64.31 90 PRO A CA 1
ATOM 744 C C . PRO A 1 90 ? 7.650 -9.297 -17.788 1.00 64.31 90 PRO A C 1
ATOM 746 O O . PRO A 1 90 ? 7.842 -10.494 -17.571 1.00 64.31 90 PRO A O 1
ATOM 749 N N . GLN A 1 91 ? 8.163 -8.330 -17.021 1.00 66.75 91 GLN A N 1
ATOM 750 C CA . GLN A 1 91 ? 9.049 -8.546 -15.869 1.00 66.75 91 GLN A CA 1
ATOM 751 C C . GLN A 1 91 ? 8.444 -9.406 -14.742 1.00 66.75 91 GLN A C 1
ATOM 753 O O . GLN A 1 91 ? 9.179 -9.950 -13.923 1.00 66.75 91 GLN A O 1
ATOM 758 N N . VAL A 1 92 ? 7.119 -9.588 -14.704 1.00 63.03 92 VAL A N 1
ATOM 759 C CA . VAL A 1 92 ? 6.429 -10.318 -13.623 1.00 63.03 92 VAL A CA 1
ATOM 760 C C . VAL A 1 92 ? 5.938 -11.710 -14.056 1.00 63.03 92 VAL A C 1
ATOM 762 O O . VAL A 1 92 ? 5.384 -12.450 -13.239 1.00 63.03 92 VAL A O 1
ATOM 765 N N . LYS A 1 93 ? 6.164 -12.111 -15.322 1.00 59.38 93 LYS A N 1
ATOM 766 C CA . LYS A 1 93 ? 5.582 -13.323 -15.944 1.00 59.38 93 LYS A CA 1
ATOM 767 C C . LYS A 1 93 ? 5.818 -14.625 -15.168 1.00 59.38 93 LYS A C 1
ATOM 769 O O . LYS A 1 93 ? 4.891 -15.426 -15.052 1.00 59.38 93 LYS A O 1
ATOM 774 N N . GLY A 1 94 ? 6.999 -14.819 -14.576 1.00 58.97 94 GLY A N 1
ATOM 775 C CA . GLY A 1 94 ? 7.325 -16.030 -13.806 1.00 58.97 94 GLY A CA 1
ATOM 776 C C . GLY A 1 94 ? 6.574 -16.163 -12.471 1.00 58.97 94 GLY A C 1
ATOM 777 O O . GLY A 1 94 ? 6.244 -17.266 -12.042 1.00 58.97 94 GLY A O 1
ATOM 778 N N . ILE A 1 95 ? 6.225 -15.044 -11.829 1.00 59.06 95 ILE A N 1
ATOM 779 C CA . ILE A 1 95 ? 5.604 -15.015 -10.490 1.00 59.06 95 ILE A CA 1
ATOM 780 C C . ILE A 1 95 ? 4.082 -15.258 -10.567 1.00 59.06 95 ILE A C 1
ATOM 782 O O . ILE A 1 95 ? 3.457 -15.753 -9.624 1.00 59.06 95 ILE A O 1
ATOM 786 N N . ILE A 1 96 ? 3.474 -14.959 -11.717 1.00 56.62 96 ILE A N 1
ATOM 787 C CA . ILE A 1 96 ? 2.023 -15.013 -11.959 1.00 56.62 96 ILE A CA 1
ATOM 788 C C . ILE A 1 96 ? 1.465 -16.443 -11.895 1.00 56.62 96 ILE A C 1
ATOM 790 O O . ILE A 1 96 ? 0.336 -16.645 -11.434 1.00 56.62 96 ILE A O 1
ATOM 794 N N . PHE A 1 97 ? 2.244 -17.446 -12.314 1.00 54.03 97 PHE A N 1
ATOM 795 C CA . PHE A 1 97 ? 1.793 -18.842 -12.364 1.00 54.03 97 PHE A CA 1
ATOM 796 C C . PHE A 1 97 ? 1.426 -19.394 -10.975 1.00 54.03 97 PHE A C 1
ATOM 798 O O . PHE A 1 97 ? 0.440 -20.118 -10.825 1.00 54.03 97 PHE A O 1
ATOM 805 N N . ILE A 1 98 ? 2.166 -18.986 -9.940 1.00 56.16 98 ILE A N 1
ATOM 806 C CA . ILE A 1 98 ? 1.957 -19.429 -8.554 1.00 56.16 98 ILE A CA 1
ATOM 807 C C . ILE A 1 98 ? 0.676 -18.817 -7.975 1.00 56.16 98 ILE A C 1
ATOM 809 O O . ILE A 1 98 ? -0.090 -19.493 -7.289 1.00 56.16 98 ILE A O 1
ATOM 813 N N . PHE A 1 99 ? 0.399 -17.548 -8.278 1.00 54.41 99 PHE A N 1
ATOM 814 C CA . PHE A 1 99 ? -0.755 -16.844 -7.725 1.00 54.41 99 PHE A CA 1
ATOM 815 C C . PHE A 1 99 ? -2.085 -17.310 -8.325 1.00 54.41 99 PHE A C 1
ATOM 817 O O . PHE A 1 99 ? -3.044 -17.556 -7.588 1.00 54.41 99 PHE A O 1
ATOM 824 N N . ARG A 1 100 ? -2.138 -17.492 -9.654 1.00 54.22 100 ARG A N 1
ATOM 825 C CA . ARG A 1 100 ? -3.359 -17.938 -10.343 1.00 54.22 100 ARG A CA 1
ATOM 826 C C . ARG A 1 100 ? -3.824 -19.299 -9.819 1.00 54.22 100 ARG A C 1
ATOM 828 O O . ARG A 1 100 ? -5.020 -19.499 -9.652 1.00 54.22 100 ARG A O 1
ATOM 835 N N . LYS A 1 101 ? -2.890 -20.193 -9.474 1.00 54.66 101 LYS A N 1
ATOM 836 C CA . LYS A 1 101 ? -3.208 -21.470 -8.820 1.00 54.66 101 LYS A CA 1
ATOM 837 C C . LYS A 1 101 ? -3.629 -21.319 -7.355 1.00 54.66 101 LYS A C 1
ATOM 839 O O . LYS A 1 101 ? -4.482 -22.067 -6.912 1.00 54.66 101 LYS A O 1
ATOM 844 N N . ARG A 1 102 ? -3.074 -20.382 -6.581 1.00 52.28 102 ARG A N 1
ATOM 845 C CA . ARG A 1 102 ? -3.334 -20.321 -5.128 1.00 52.28 102 ARG A CA 1
ATOM 846 C C . ARG A 1 102 ? -4.647 -19.637 -4.742 1.00 52.28 102 ARG A C 1
ATOM 848 O O . ARG A 1 102 ? -5.208 -20.002 -3.720 1.00 52.28 102 ARG A O 1
ATOM 855 N N . ILE A 1 103 ? -5.129 -18.674 -5.534 1.00 52.78 103 ILE A N 1
ATOM 856 C CA . ILE A 1 103 ? -6.389 -17.958 -5.242 1.00 52.78 103 ILE A CA 1
ATOM 857 C C . ILE A 1 103 ? -7.577 -18.539 -6.017 1.00 52.78 103 ILE A C 1
ATOM 859 O O . ILE A 1 103 ? -8.654 -18.675 -5.454 1.00 52.78 103 ILE A O 1
ATOM 863 N N . PHE A 1 104 ? -7.398 -18.954 -7.278 1.00 49.91 104 PHE A N 1
ATOM 864 C CA . PHE A 1 104 ? -8.523 -19.443 -8.092 1.00 49.91 104 PHE A CA 1
ATOM 865 C C . PHE A 1 104 ? -8.812 -20.945 -7.961 1.00 49.91 104 PHE A C 1
ATOM 867 O O . PHE A 1 104 ? -9.826 -21.397 -8.479 1.00 49.91 104 PHE A O 1
ATOM 874 N N . VAL A 1 105 ? -7.967 -21.729 -7.279 1.00 45.84 105 VAL A N 1
ATOM 875 C CA . VAL A 1 105 ? -8.234 -23.166 -7.042 1.00 45.84 105 VAL A CA 1
ATOM 876 C C . VAL A 1 105 ? -9.114 -23.396 -5.806 1.00 45.84 105 VAL A C 1
ATOM 878 O O . VAL A 1 105 ? -9.735 -24.447 -5.705 1.00 45.84 105 VAL A O 1
ATOM 881 N N . GLN A 1 106 ? -9.248 -22.421 -4.899 1.00 40.62 106 GLN A N 1
ATOM 882 C CA . GLN A 1 106 ? -10.134 -22.552 -3.732 1.00 40.62 106 GLN A CA 1
ATOM 883 C C . GLN A 1 106 ? -11.610 -22.214 -4.015 1.00 40.62 106 GLN A C 1
ATOM 885 O O . GLN A 1 106 ? -12.466 -22.608 -3.233 1.00 40.62 106 GLN A O 1
ATOM 890 N N . GLU A 1 107 ? -11.930 -21.566 -5.142 1.00 42.25 107 GLU A N 1
ATOM 891 C CA . GLU A 1 107 ? -13.300 -21.134 -5.478 1.00 42.25 107 GLU A CA 1
ATOM 892 C C . GLU A 1 107 ? -13.841 -21.689 -6.803 1.00 42.25 107 GLU A C 1
ATOM 894 O O . GLU A 1 107 ? -14.679 -21.078 -7.468 1.00 42.25 107 GLU A O 1
ATOM 899 N N . VAL A 1 108 ? -13.424 -22.892 -7.189 1.00 40.88 108 VAL A N 1
ATOM 900 C CA . VAL A 1 108 ? -14.258 -23.689 -8.093 1.00 40.88 108 VAL A CA 1
ATOM 901 C C . VAL A 1 108 ? -14.849 -24.841 -7.285 1.00 40.88 108 VAL A C 1
ATOM 903 O O . VAL A 1 108 ? -14.366 -25.967 -7.407 1.00 40.88 108 VAL A O 1
ATOM 906 N N . PRO A 1 109 ? -15.922 -24.633 -6.486 1.00 34.06 109 PRO A N 1
ATOM 907 C CA . PRO A 1 109 ? -16.878 -25.712 -6.376 1.00 34.06 109 PRO A CA 1
ATOM 908 C C . PRO A 1 109 ? -17.340 -25.923 -7.810 1.00 34.06 109 PRO A C 1
ATOM 910 O O . PRO A 1 109 ? -17.882 -25.025 -8.460 1.00 34.06 109 PRO A O 1
ATOM 913 N N . THR A 1 110 ? -16.991 -27.082 -8.346 1.00 44.69 110 THR A N 1
ATOM 914 C CA . THR A 1 110 ? -17.464 -27.570 -9.626 1.00 44.69 110 THR A CA 1
ATOM 915 C C . THR A 1 110 ? -18.956 -27.264 -9.663 1.00 44.69 110 THR A C 1
ATOM 917 O O . THR A 1 110 ? -19.738 -27.905 -8.961 1.00 44.69 110 THR A O 1
ATOM 920 N N . ARG A 1 111 ? -19.383 -26.275 -10.462 1.00 35.78 111 ARG A N 1
ATOM 921 C CA . ARG A 1 111 ? -20.754 -26.278 -10.958 1.00 35.78 111 ARG A CA 1
ATOM 922 C C . ARG A 1 111 ? -20.817 -27.523 -11.833 1.00 35.78 111 ARG A C 1
ATOM 924 O O . ARG A 1 111 ? -20.640 -27.451 -13.043 1.00 35.78 111 ARG A O 1
ATOM 931 N N . ARG A 1 112 ? -21.025 -28.687 -11.204 1.00 36.22 112 ARG A N 1
ATOM 932 C CA . ARG A 1 112 ? -21.759 -29.771 -11.832 1.00 36.22 112 ARG A CA 1
ATOM 933 C C . ARG A 1 112 ? -23.062 -29.108 -12.218 1.00 36.22 112 ARG A C 1
ATOM 935 O O . ARG A 1 112 ? -23.900 -28.815 -11.368 1.00 36.22 112 ARG A O 1
ATOM 942 N N . VAL A 1 113 ? -23.161 -28.759 -13.492 1.00 38.28 113 VAL A N 1
ATOM 943 C CA . VAL A 1 113 ? -24.431 -28.436 -14.106 1.00 38.28 113 VAL A CA 1
ATOM 944 C C . VAL A 1 113 ? -25.239 -29.718 -13.951 1.00 38.28 113 VAL A C 1
ATOM 946 O O . VAL A 1 113 ? -25.074 -30.665 -14.713 1.00 38.28 113 VAL A O 1
ATOM 949 N N . ASN A 1 114 ? -26.023 -29.801 -12.877 1.00 32.66 114 ASN A N 1
ATOM 950 C CA . ASN A 1 114 ? -27.070 -30.794 -12.754 1.00 32.66 114 ASN A CA 1
ATOM 951 C C . ASN A 1 114 ? -28.076 -30.442 -13.849 1.00 32.66 114 ASN A C 1
ATOM 953 O O . ASN A 1 114 ? -28.936 -29.581 -13.670 1.00 32.66 114 ASN A O 1
ATOM 957 N N . LEU A 1 115 ? -27.920 -31.081 -15.008 1.00 40.50 115 LEU A N 1
ATOM 958 C CA . LEU A 1 115 ? -28.960 -31.221 -16.018 1.00 40.50 115 LEU A CA 1
ATOM 959 C C . LEU A 1 115 ? -30.078 -32.069 -15.409 1.00 40.50 115 LEU A C 1
ATOM 961 O O . LEU A 1 115 ? -30.190 -33.271 -15.625 1.00 40.50 115 LEU A O 1
ATOM 965 N N . SER A 1 116 ? -30.897 -31.447 -14.574 1.00 46.34 116 SER A N 1
ATOM 966 C CA . SER A 1 116 ? -32.185 -32.006 -14.218 1.00 46.34 116 SER A CA 1
ATOM 967 C C . SER A 1 116 ? -33.128 -30.905 -13.783 1.00 46.34 116 SER A C 1
ATOM 969 O O . SER A 1 116 ? -32.877 -30.197 -12.813 1.00 46.34 116 SER A O 1
ATOM 971 N N . LYS A 1 117 ? -34.259 -30.873 -14.493 1.00 46.66 117 LYS A N 1
ATOM 972 C CA . LYS A 1 117 ? -35.496 -30.146 -14.199 1.00 46.66 117 LYS A CA 1
ATOM 973 C C . LYS A 1 117 ? -35.492 -28.666 -14.585 1.00 46.66 117 LYS A C 1
ATOM 975 O O . LYS A 1 117 ? -35.152 -27.795 -13.793 1.00 46.66 117 LYS A O 1
ATOM 980 N N . LYS A 1 118 ? -36.017 -28.405 -15.785 1.00 40.22 118 LYS A N 1
ATOM 981 C CA . LYS A 1 118 ? -37.298 -27.698 -15.989 1.00 40.22 118 LYS A CA 1
ATOM 982 C C . LYS A 1 118 ? -37.597 -27.627 -17.492 1.00 40.22 118 LYS A C 1
ATOM 984 O O . LYS A 1 118 ? -37.197 -26.689 -18.167 1.00 40.22 118 LYS A O 1
ATOM 989 N N . LEU A 1 119 ? -38.314 -28.628 -18.003 1.00 41.94 119 LEU A N 1
ATOM 990 C CA . LEU A 1 119 ? -39.257 -28.383 -19.094 1.00 41.94 119 LEU A CA 1
ATOM 991 C C . LEU A 1 119 ? -40.497 -27.750 -18.458 1.00 41.94 119 LEU A C 1
ATOM 993 O O . LEU A 1 119 ? -41.009 -28.282 -17.470 1.00 41.94 119 LEU A O 1
ATOM 997 N N . PRO A 1 120 ? -40.981 -26.640 -19.016 1.00 41.97 120 PRO A N 1
ATOM 998 C CA . PRO A 1 120 ? -42.403 -26.559 -19.280 1.00 41.97 120 PRO A CA 1
ATOM 999 C C . PRO A 1 120 ? -42.658 -26.361 -20.774 1.00 41.97 120 PRO A C 1
ATOM 1001 O O . PRO A 1 120 ? -42.055 -25.523 -21.441 1.00 41.97 120 PRO A O 1
ATOM 1004 N N . MET A 1 121 ? -43.571 -27.196 -21.260 1.00 39.12 121 MET A N 1
ATOM 1005 C CA . MET A 1 121 ? -44.220 -27.132 -22.559 1.00 39.12 121 MET A CA 1
ATOM 1006 C C . MET A 1 121 ? -44.839 -25.751 -22.800 1.00 39.12 121 MET A C 1
ATOM 1008 O O . MET A 1 121 ? -45.619 -25.292 -21.970 1.00 39.12 121 MET A O 1
ATOM 1012 N N . ASN A 1 122 ? -44.544 -25.140 -23.949 1.00 38.50 122 ASN A N 1
ATOM 1013 C CA . ASN A 1 122 ? -45.554 -24.543 -24.831 1.00 38.50 122 ASN A CA 1
ATOM 1014 C C . ASN A 1 122 ? -44.887 -23.953 -26.077 1.00 38.50 122 ASN A C 1
ATOM 1016 O O . ASN A 1 122 ? -44.326 -22.861 -26.035 1.00 38.50 122 ASN A O 1
ATOM 1020 N N . VAL A 1 123 ? -45.003 -24.649 -27.206 1.00 40.38 123 VAL A N 1
ATOM 1021 C CA . VAL A 1 123 ? -44.974 -24.009 -28.523 1.00 40.38 123 VAL A CA 1
ATOM 1022 C C . VAL A 1 123 ? -45.997 -24.743 -29.380 1.00 40.38 123 VAL A C 1
ATOM 1024 O O . VAL A 1 123 ? -45.921 -25.961 -29.531 1.00 40.38 123 VAL A O 1
ATOM 1027 N N . GLY A 1 124 ? -47.010 -24.004 -29.834 1.00 34.72 124 GLY A N 1
ATOM 1028 C CA . GLY A 1 124 ? -48.112 -24.511 -30.644 1.00 34.72 124 GLY A CA 1
ATOM 1029 C C . GLY A 1 124 ? -47.668 -25.058 -32.010 1.00 34.72 124 GLY A C 1
ATOM 1030 O O . GLY A 1 124 ? -46.501 -24.944 -32.389 1.00 34.72 124 GLY A O 1
ATOM 1031 N N . PRO A 1 125 ? -48.598 -25.674 -32.755 1.00 36.78 125 PRO A N 1
ATOM 1032 C CA . PRO A 1 125 ? -48.279 -26.451 -33.944 1.00 36.78 125 PRO A CA 1
ATOM 1033 C C . PRO A 1 125 ? -47.860 -25.544 -35.107 1.00 36.78 125 PRO A C 1
ATOM 1035 O O . PRO A 1 125 ? -48.637 -24.714 -35.577 1.00 36.78 125 PRO A O 1
ATOM 1038 N N . ILE A 1 126 ? -46.641 -25.734 -35.615 1.00 40.25 126 ILE A N 1
ATOM 1039 C CA . ILE A 1 126 ? -46.224 -25.174 -36.904 1.00 40.25 126 ILE A CA 1
ATOM 1040 C C . ILE A 1 126 ? -46.754 -26.108 -37.995 1.00 40.25 126 ILE A C 1
ATOM 1042 O O . ILE A 1 126 ? -46.233 -27.200 -38.220 1.00 40.25 126 ILE A O 1
ATOM 1046 N N . MET A 1 127 ? -47.827 -25.668 -38.651 1.00 36.50 127 MET A N 1
ATOM 1047 C CA . MET A 1 127 ? -48.379 -26.263 -39.866 1.00 36.50 127 MET A CA 1
ATOM 1048 C C . MET A 1 127 ? -47.347 -26.173 -40.999 1.00 36.50 127 MET A C 1
ATOM 1050 O O . MET A 1 127 ? -47.042 -25.086 -41.490 1.00 36.50 127 MET A O 1
ATOM 1054 N N . PHE A 1 128 ? -46.814 -27.319 -41.428 1.00 34.25 128 PHE A N 1
ATOM 1055 C CA . PHE A 1 128 ? -46.002 -27.431 -42.639 1.00 34.25 128 PHE A CA 1
ATOM 1056 C C . PHE A 1 128 ? -46.913 -27.329 -43.865 1.00 34.25 128 PHE A C 1
ATOM 1058 O O . PHE A 1 128 ? -47.677 -28.244 -44.175 1.00 34.25 128 PHE A O 1
ATOM 1065 N N . ASN A 1 129 ? -46.842 -26.195 -44.558 1.00 37.19 129 ASN A N 1
ATOM 1066 C CA . ASN A 1 129 ? -47.594 -25.962 -45.780 1.00 37.19 129 ASN A CA 1
ATOM 1067 C C . ASN A 1 129 ? -46.850 -26.587 -46.970 1.00 37.19 129 ASN A C 1
ATOM 1069 O O . ASN A 1 129 ? -45.735 -26.189 -47.308 1.00 37.19 129 ASN A O 1
ATOM 1073 N N . ARG A 1 130 ? -47.486 -27.584 -47.591 1.00 38.78 130 ARG A N 1
ATOM 1074 C CA . ARG A 1 130 ? -47.123 -28.153 -48.894 1.00 38.78 130 ARG A CA 1
ATOM 1075 C C . ARG A 1 130 ? -47.120 -27.042 -49.946 1.00 38.78 130 ARG A C 1
ATOM 1077 O O . ARG A 1 130 ? -48.130 -26.363 -50.116 1.00 38.78 130 ARG A O 1
ATOM 1084 N N . LYS A 1 131 ? -46.060 -26.952 -50.749 1.00 41.25 131 LYS A N 1
ATOM 1085 C CA . LYS A 1 131 ? -46.172 -26.416 -52.107 1.00 41.25 131 LYS A CA 1
ATOM 1086 C C . LYS A 1 131 ? -45.408 -27.309 -53.078 1.00 41.25 131 LYS A C 1
ATOM 1088 O O . LYS A 1 131 ? -44.198 -27.470 -52.984 1.00 41.25 131 LYS A O 1
ATOM 1093 N N . VAL A 1 132 ? -46.197 -27.936 -53.939 1.00 42.41 132 VAL A N 1
ATOM 1094 C CA . VAL A 1 132 ? -45.839 -28.700 -55.135 1.00 42.41 132 VAL A CA 1
ATOM 1095 C C . VAL A 1 132 ? -45.931 -27.727 -56.315 1.00 42.41 132 VAL A C 1
ATOM 1097 O O . VAL A 1 132 ? -46.851 -26.907 -56.299 1.00 42.41 132 VAL A O 1
ATOM 1100 N N . ALA A 1 133 ? -45.015 -27.836 -57.284 1.00 38.69 133 ALA A N 1
ATOM 1101 C CA . ALA A 1 133 ? -45.071 -27.407 -58.701 1.00 38.69 133 ALA A CA 1
ATOM 1102 C C . ALA A 1 133 ? -43.659 -26.957 -59.138 1.00 38.69 133 ALA A C 1
ATOM 1104 O O . ALA A 1 133 ? -43.054 -26.148 -58.440 1.00 38.69 133 ALA A O 1
ATOM 1105 N N . GLY A 1 134 ? -43.079 -27.421 -60.243 1.00 39.84 134 GLY A N 1
ATOM 1106 C CA . GLY A 1 134 ? -43.590 -28.256 -61.332 1.00 39.84 134 GLY A CA 1
ATOM 1107 C C . GLY A 1 134 ? -42.451 -28.914 -62.100 1.00 39.84 134 GLY A C 1
ATOM 1108 O O . GLY A 1 134 ? -41.286 -28.749 -61.673 1.00 39.84 134 GLY A O 1
#

Secondary structure (DSSP, 8-state):
-HHHHHHHHHHHHHTTTS--HHHHHHHHHHHHHH---HHHHHHHHHHHHHHHHHHH-TT-HHHHHHHHHHHHTT-HHHHHHHHHHHHTSGGGHHHHHHHHHHHHSSS---------------------------

pLDDT: mean 72.0, std 20.34, range [32.66, 92.69]

Nearest PDB structures (foldseek):
  8c6j-assembly1_S  TM=7.692E-01  e=7.143E-01  Homo sapiens
  7d5s-assembly1_B6  TM=7.484E-01  e=7.143E-01  Saccharomyces cerevisiae S288C
  4aez-assembly1_C  TM=5.738E-01  e=6.424E-01  Schizosaccharomyces pombe
  1pc2-assembly1_A  TM=4.359E-01  e=6.092E-01  Homo sapiens

Sequence (134 aa):
EKEALACFEKGISSISPAHGLELWLSYLEYVHRNCKDVEKEDKLFSQAIQQLEFENDPSYKLSRWHARILAKRGDISTARKIWNKIVRYPQVKGIIFIFRKRIFVQEVPTRRVNLSKKLPMNVGPIMFNRKVAG

InterPro domains:
  IPR011990 Tetratricopeptide-like helical domain superfamily [G3DSA:1.25.40.10] (1-99)
  IPR011990 Tetratricopeptide-like helical domain superfamily [SSF48452] (2-88)

Mean predicted aligned error: 14.11 Å

Organism: Anoplophora glabripennis (NCBI:txid217634)

Solvent-accessible surface area (backbone atoms only — not comparable to full-atom values): 8404 Å² total; per-residue (Å²): 112,71,67,61,53,53,49,46,56,51,50,54,65,70,40,60,86,66,43,53,52,67,59,53,50,54,46,51,51,50,42,68,73,72,49,87,54,63,69,62,49,54,51,50,52,53,52,51,58,64,64,32,46,60,89,49,35,79,78,41,60,64,60,55,48,52,26,52,52,33,41,76,73,65,40,49,67,61,19,48,53,50,46,58,58,55,66,73,38,76,92,47,59,82,62,49,63,61,50,58,54,68,63,58,63,79,72,60,76,75,79,71,78,72,91,70,88,81,86,77,92,84,78,81,90,82,78,83,79,87,82,88,87,132

Foldseek 3Di:
DVVVLVVLVVVQVVCPLQRAPVSLVVNLVCCVVPPPDPVVSLVSLVVSCVRCDCVRPVQCPSLQVSLVVCLVVVNPVVSVVSVVVVCVDPSNVVVNVVVCCPRVVVPPPPPPVPPDDDDDDDDDDDDDDDDDDD

Radius of gyration: 26.04 Å; Cα contacts (8 Å, |Δi|>4): 65; chains: 1; bounding box: 61×46×79 Å